Protein AF-A0A7H8RDS6-F1 (afdb_monomer_lite)

Sequence (120 aa):
MVVEIPRGTNEKLEIAKEVRGNPIEQDTIDGKPRRVAAVFHFKGYPCNYGAFPQTWEDPRALDPETNVKGDDDPLDAFLDQGETDWKVMVVDVEDPLATKLNNVSDIEAKMPGFLASLRN

Radius of gyration: 15.54 Å; chains: 1; bounding box: 34×32×40 Å

Foldseek 3Di:
DDFQDAALFFFQWAQDPPDPPRDIDTDDDPNHGGTHDDDPPGRHHRHRWYADPPAFQAQVDQDPPLRFGGPGDGQIAADDDRHDHDHDDDDDCPDPCNVQCPDPVSCCVVPNCPVVVRVD

Structure (mmCIF, N/CA/C/O backbone):
data_AF-A0A7H8RDS6-F1
#
_entry.id   AF-A0A7H8RDS6-F1
#
loop_
_atom_site.group_PDB
_atom_site.id
_atom_site.type_symbol
_atom_site.label_atom_id
_atom_site.label_alt_id
_atom_site.label_comp_id
_atom_site.label_asym_id
_atom_site.label_entity_id
_atom_site.label_seq_id
_atom_site.pdbx_PDB_ins_code
_atom_site.Cartn_x
_atom_site.Cartn_y
_atom_site.Cartn_z
_atom_site.occupancy
_atom_site.B_iso_or_equiv
_atom_site.auth_seq_id
_atom_site.auth_comp_id
_atom_site.auth_asym_id
_atom_site.auth_atom_id
_atom_site.pdbx_PDB_model_num
ATOM 1 N N . MET A 1 1 ? -3.831 -9.063 -4.446 1.00 93.44 1 MET A N 1
ATOM 2 C CA . MET A 1 1 ? -4.035 -7.813 -3.692 1.00 93.44 1 MET A CA 1
ATOM 3 C C . MET A 1 1 ? -5.527 -7.539 -3.643 1.00 93.44 1 MET A C 1
ATOM 5 O O . MET A 1 1 ? -6.178 -7.718 -4.668 1.00 93.44 1 MET A O 1
ATOM 9 N N . VAL A 1 2 ? -6.065 -7.172 -2.481 1.00 95.31 2 VAL A N 1
ATOM 10 C CA . VAL A 1 2 ? -7.414 -6.601 -2.380 1.00 95.31 2 VAL A CA 1
ATOM 11 C C . VAL A 1 2 ? -7.262 -5.102 -2.603 1.00 95.31 2 VAL A C 1
ATOM 13 O O . VAL A 1 2 ? -6.497 -4.465 -1.891 1.00 95.31 2 VAL A O 1
ATOM 16 N N . VAL A 1 3 ? -7.906 -4.557 -3.635 1.00 95.75 3 VAL A N 1
ATOM 17 C CA . VAL A 1 3 ? -7.824 -3.123 -3.945 1.00 95.75 3 VAL A CA 1
ATOM 18 C C . VAL A 1 3 ? -8.894 -2.390 -3.148 1.00 95.75 3 VAL A C 1
ATOM 20 O O . VAL A 1 3 ? -10.079 -2.671 -3.316 1.00 95.75 3 VAL A O 1
ATOM 23 N N . GLU A 1 4 ? -8.469 -1.446 -2.318 1.00 95.56 4 GLU A N 1
ATOM 24 C CA . GLU A 1 4 ? -9.345 -0.601 -1.507 1.00 95.56 4 GLU A CA 1
ATOM 25 C C . GLU A 1 4 ? -9.576 0.745 -2.187 1.00 95.56 4 GLU A C 1
ATOM 27 O O . GLU A 1 4 ? -10.717 1.174 -2.340 1.00 95.56 4 GLU A O 1
ATOM 32 N N . ILE A 1 5 ? -8.503 1.388 -2.662 1.00 95.38 5 ILE A N 1
ATOM 33 C CA . ILE A 1 5 ? -8.562 2.743 -3.215 1.00 95.38 5 ILE A CA 1
ATOM 34 C C . ILE A 1 5 ? -7.967 2.752 -4.627 1.00 95.38 5 ILE A C 1
ATOM 36 O O . ILE A 1 5 ? -6.765 2.532 -4.805 1.00 95.38 5 ILE A O 1
ATOM 40 N N . PRO A 1 6 ? -8.782 3.004 -5.665 1.00 95.44 6 PRO A N 1
ATOM 41 C CA . PRO A 1 6 ? -8.281 3.141 -7.026 1.00 95.44 6 PRO A CA 1
ATOM 42 C C . PRO A 1 6 ? -7.326 4.334 -7.191 1.00 95.44 6 PRO A C 1
ATOM 44 O O . PRO A 1 6 ? -7.510 5.404 -6.611 1.00 95.44 6 PRO A O 1
ATOM 47 N N . ARG A 1 7 ? -6.329 4.199 -8.071 1.00 92.56 7 ARG A N 1
ATOM 48 C CA . ARG A 1 7 ? -5.462 5.323 -8.452 1.00 92.56 7 ARG A CA 1
ATOM 49 C C . ARG A 1 7 ? -6.305 6.496 -8.950 1.00 92.56 7 ARG A C 1
ATOM 51 O O . ARG A 1 7 ? -7.128 6.330 -9.852 1.00 92.56 7 ARG A O 1
ATOM 58 N N . GLY A 1 8 ? -6.023 7.701 -8.465 1.00 91.69 8 GLY A N 1
ATOM 59 C CA . GLY A 1 8 ? -6.722 8.907 -8.906 1.00 91.69 8 GLY A CA 1
ATOM 60 C C . GLY A 1 8 ? -7.883 9.343 -8.012 1.00 91.69 8 GLY A C 1
ATOM 61 O O . GLY A 1 8 ? -8.410 10.435 -8.231 1.00 91.69 8 GLY A O 1
ATOM 62 N N . THR A 1 9 ? -8.300 8.520 -7.042 1.00 93.50 9 THR A N 1
ATOM 63 C CA . THR A 1 9 ? -9.422 8.822 -6.136 1.00 93.50 9 THR A CA 1
ATOM 64 C C . THR A 1 9 ? -8.932 9.340 -4.785 1.00 93.50 9 THR A C 1
ATOM 66 O O . THR A 1 9 ? -7.756 9.209 -4.444 1.00 93.50 9 THR A O 1
ATOM 69 N N . ASN A 1 10 ? -9.820 9.979 -4.020 1.00 93.31 10 ASN A N 1
ATOM 70 C CA . ASN A 1 10 ? -9.468 10.661 -2.767 1.00 93.31 10 ASN A CA 1
ATOM 71 C C . ASN A 1 10 ? -10.142 10.051 -1.539 1.00 93.31 10 ASN A C 1
ATOM 73 O O . ASN A 1 10 ? -9.804 10.408 -0.417 1.00 93.31 10 ASN A O 1
ATOM 77 N N . GLU A 1 11 ? -11.144 9.212 -1.733 1.00 94.62 11 GLU A N 1
ATOM 78 C CA . GLU A 1 11 ? -11.907 8.579 -0.672 1.00 94.62 11 GLU A CA 1
ATOM 79 C C . GLU A 1 11 ? -10.993 7.579 0.045 1.00 94.62 11 GLU A C 1
ATOM 81 O O . GLU A 1 11 ? -10.422 6.703 -0.604 1.00 94.62 11 GLU A O 1
ATOM 86 N N . LYS A 1 12 ? -10.810 7.737 1.364 1.00 94.25 12 LYS A N 1
ATOM 87 C CA . LYS A 1 12 ? -10.047 6.761 2.151 1.00 94.25 12 LYS A CA 1
ATOM 88 C C . LYS A 1 12 ? -10.965 5.585 2.457 1.00 94.25 12 LYS A C 1
ATOM 90 O O . LYS A 1 12 ? -11.796 5.679 3.354 1.00 94.25 12 LYS A O 1
ATOM 95 N N . LEU A 1 13 ? -10.863 4.549 1.637 1.00 95.50 13 LEU A N 1
ATOM 96 C CA . LEU A 1 13 ? -11.564 3.282 1.803 1.00 95.50 13 LEU A CA 1
ATOM 97 C C . LEU A 1 13 ? -10.613 2.283 2.461 1.00 95.50 13 LEU A C 1
ATOM 99 O O . LE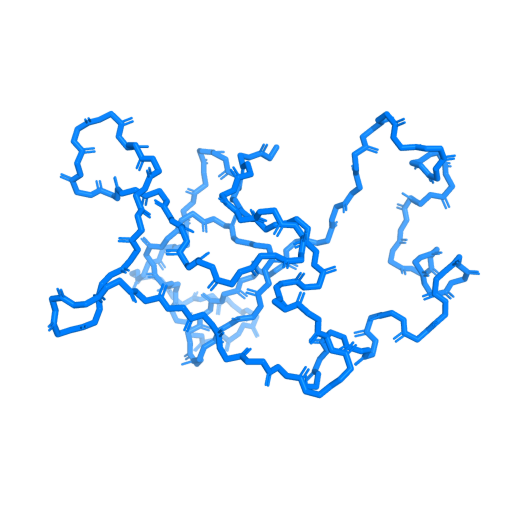U A 1 13 ? -9.435 2.277 2.116 1.00 95.50 13 LEU A O 1
ATOM 103 N N . GLU A 1 14 ? -11.123 1.460 3.367 1.00 94.00 14 GLU A N 1
ATOM 104 C CA . GLU A 1 14 ? -10.341 0.451 4.088 1.00 94.00 14 GLU A CA 1
ATOM 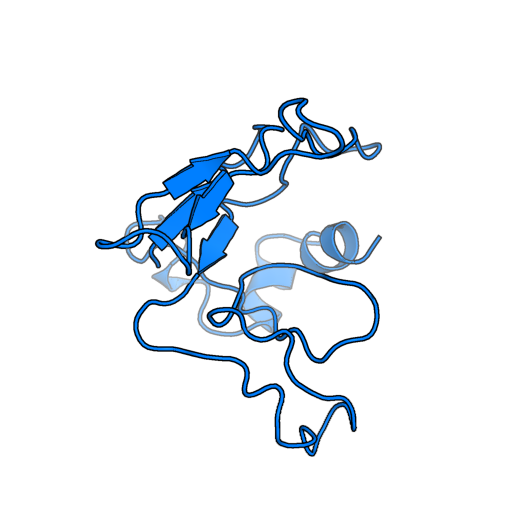105 C C . GLU A 1 14 ? -11.193 -0.777 4.421 1.00 94.00 14 GLU A C 1
ATOM 107 O O . GLU A 1 14 ? -12.424 -0.703 4.512 1.00 94.00 14 GLU A O 1
ATOM 112 N N . ILE A 1 15 ? -10.544 -1.924 4.590 1.00 95.19 15 ILE A N 1
ATOM 113 C CA . ILE A 1 15 ? -11.160 -3.141 5.111 1.00 95.19 15 ILE A CA 1
ATOM 114 C C . ILE A 1 15 ? -11.580 -2.909 6.570 1.00 95.19 15 ILE A C 1
ATOM 116 O O . ILE A 1 15 ? -10.756 -2.713 7.460 1.00 95.19 15 ILE A O 1
ATOM 120 N N . ALA A 1 16 ? -12.879 -3.010 6.850 1.00 95.25 16 ALA A N 1
ATOM 121 C CA . ALA A 1 16 ? -13.408 -2.836 8.196 1.00 95.25 16 ALA A CA 1
ATOM 122 C C . ALA A 1 16 ? -13.064 -4.044 9.092 1.00 95.25 16 ALA A C 1
ATOM 124 O O . ALA A 1 16 ? -13.702 -5.102 9.015 1.00 95.25 16 ALA A O 1
ATOM 125 N N . LYS A 1 17 ? -12.072 -3.893 9.979 1.00 92.38 17 LYS A N 1
ATOM 126 C CA . LYS A 1 17 ? -11.617 -4.946 10.913 1.00 92.38 17 LYS A CA 1
ATOM 127 C C . LYS A 1 17 ? -12.716 -5.435 11.863 1.00 92.38 17 LYS A C 1
ATOM 129 O O . LYS A 1 17 ? -12.871 -6.636 12.076 1.00 92.38 17 LYS A O 1
ATOM 134 N N . GLU A 1 18 ? -13.527 -4.503 12.358 1.00 93.25 18 GLU A N 1
ATOM 135 C CA . GLU A 1 18 ? -14.531 -4.747 13.406 1.00 93.25 18 GLU A CA 1
ATOM 136 C C . GLU A 1 18 ? -15.897 -5.210 12.874 1.00 93.25 18 GLU A C 1
ATOM 138 O O . GLU A 1 18 ? -16.777 -5.620 13.638 1.00 93.25 18 GLU A O 1
ATOM 143 N N . VAL A 1 19 ? -16.108 -5.154 11.556 1.00 95.19 19 VAL A N 1
ATOM 144 C CA . VAL A 1 19 ? -17.380 -5.531 10.933 1.00 95.19 19 VAL A CA 1
ATOM 145 C C . VAL A 1 19 ? -17.282 -6.956 10.407 1.00 95.19 19 VAL A C 1
ATOM 147 O O . VAL A 1 19 ? -16.406 -7.303 9.615 1.00 95.19 19 VAL A O 1
ATOM 150 N N . ARG A 1 20 ? -18.219 -7.817 10.823 1.00 95.62 20 ARG A N 1
ATOM 151 C CA . ARG A 1 20 ? -18.255 -9.216 10.379 1.00 95.62 20 ARG A CA 1
ATOM 152 C C . ARG A 1 20 ? -18.291 -9.298 8.850 1.00 95.62 20 ARG A C 1
ATOM 154 O O . ARG A 1 20 ? -19.222 -8.801 8.223 1.00 95.62 20 ARG A O 1
ATOM 161 N N . GLY A 1 21 ? -17.337 -10.034 8.283 1.00 95.94 21 GLY A N 1
ATOM 162 C CA . GLY A 1 21 ? -17.186 -10.191 6.835 1.00 95.94 21 GLY A CA 1
ATOM 163 C C . GLY A 1 21 ? -16.220 -9.188 6.207 1.00 95.94 21 GLY A C 1
ATOM 164 O O . GLY A 1 21 ? -15.973 -9.299 5.012 1.00 95.94 21 GLY A O 1
ATOM 165 N N . ASN A 1 22 ? -15.675 -8.267 7.007 1.00 97.19 22 ASN A N 1
ATOM 166 C CA . ASN A 1 22 ? -14.626 -7.326 6.637 1.00 97.19 22 ASN A CA 1
ATOM 167 C C . ASN A 1 22 ? -14.917 -6.586 5.315 1.00 97.19 22 ASN A C 1
ATOM 169 O O . ASN A 1 22 ? -14.114 -6.659 4.381 1.00 97.19 22 ASN A O 1
ATOM 173 N N . PRO A 1 23 ? -16.096 -5.934 5.190 1.00 97.75 23 PRO A N 1
ATOM 174 C CA . PRO A 1 23 ? -16.413 -5.136 4.014 1.00 97.75 23 PRO A CA 1
ATOM 175 C C . PRO A 1 23 ? -15.441 -3.961 3.879 1.00 97.75 23 PRO A C 1
ATOM 177 O O . PRO A 1 23 ? -14.880 -3.490 4.865 1.00 97.75 23 PRO A O 1
ATOM 180 N N . ILE A 1 24 ? -15.277 -3.471 2.652 1.00 97.50 24 ILE A N 1
ATOM 181 C CA . ILE A 1 24 ? -14.561 -2.220 2.404 1.00 97.50 24 ILE A CA 1
ATOM 182 C C . ILE A 1 24 ? -15.526 -1.069 2.684 1.00 97.50 24 ILE A C 1
ATOM 184 O O . ILE A 1 24 ? -16.585 -0.977 2.055 1.00 97.50 24 ILE A O 1
ATOM 188 N N . GLU A 1 25 ? -15.157 -0.197 3.614 1.00 96.25 25 GLU A N 1
ATOM 189 C CA . GLU A 1 25 ? -15.948 0.958 4.034 1.00 96.25 25 GLU A CA 1
ATOM 190 C C . GLU A 1 25 ? -15.101 2.233 3.975 1.00 96.25 25 GLU A C 1
ATOM 192 O O . GLU A 1 25 ? -13.874 2.187 3.965 1.00 96.25 25 GLU A O 1
ATOM 197 N N . GLN A 1 26 ? -15.756 3.391 3.875 1.00 96.25 26 GLN A N 1
ATOM 198 C CA . GLN A 1 26 ? -15.043 4.664 3.909 1.00 96.25 26 GLN A CA 1
ATOM 199 C C . GLN A 1 26 ? -14.754 5.060 5.355 1.00 96.25 26 GLN A C 1
ATOM 201 O O . GLN A 1 26 ? -15.688 5.195 6.146 1.00 96.25 26 GLN A O 1
ATOM 206 N N . ASP A 1 27 ? -13.483 5.324 5.656 1.00 92.38 27 ASP A N 1
ATOM 207 C CA . ASP A 1 27 ? -13.039 5.842 6.949 1.00 92.38 27 ASP A CA 1
ATOM 208 C C . ASP A 1 27 ? -13.761 7.168 7.262 1.00 92.38 27 ASP A C 1
ATOM 210 O O . ASP A 1 27 ? -14.092 7.959 6.365 1.00 92.38 27 ASP A O 1
ATOM 214 N N . THR A 1 28 ? -14.010 7.439 8.542 1.00 92.50 28 THR A N 1
ATOM 215 C CA . THR A 1 28 ? -14.665 8.666 8.998 1.00 92.50 28 THR A CA 1
ATOM 216 C C . THR A 1 28 ? -13.865 9.348 10.099 1.00 92.50 28 THR A C 1
ATOM 218 O O . THR A 1 28 ? -13.451 8.726 11.068 1.00 92.50 28 THR A O 1
ATOM 221 N N . ILE A 1 29 ? -13.708 10.668 9.987 1.00 88.69 29 ILE A N 1
ATOM 222 C CA . ILE A 1 29 ? -13.153 11.509 11.055 1.00 88.69 29 ILE A CA 1
ATOM 223 C C . ILE A 1 29 ? -14.268 12.438 11.525 1.00 88.69 29 ILE A C 1
ATOM 225 O O . ILE A 1 29 ? -14.885 13.133 10.713 1.00 88.69 29 ILE A O 1
ATOM 229 N N . ASP A 1 30 ? -14.559 12.422 12.827 1.00 91.56 30 ASP A N 1
ATOM 230 C CA . ASP A 1 30 ? -15.634 13.207 13.452 1.00 91.56 30 ASP A CA 1
ATOM 231 C C . ASP A 1 30 ? -17.002 13.027 12.760 1.00 91.56 30 ASP A C 1
ATOM 233 O O . ASP A 1 30 ? -17.757 13.981 12.544 1.00 91.56 30 ASP A O 1
ATOM 237 N N . GLY A 1 31 ? -17.307 11.787 12.357 1.00 90.12 31 GLY A N 1
ATOM 238 C CA . GLY A 1 31 ? -18.556 11.420 11.682 1.00 90.12 31 GLY A CA 1
ATOM 239 C C . GLY A 1 31 ? -18.674 11.908 10.233 1.00 90.12 31 GLY A C 1
ATOM 240 O O . GLY A 1 31 ? -19.752 11.816 9.646 1.00 90.12 31 GLY A O 1
ATOM 241 N N . LYS A 1 32 ? -17.596 12.436 9.641 1.00 92.75 32 LYS A N 1
ATOM 242 C CA . LYS A 1 32 ? -17.554 12.855 8.234 1.00 92.75 32 LYS A CA 1
ATOM 243 C C . LYS A 1 32 ? -16.691 11.896 7.415 1.00 92.75 32 LYS A C 1
ATOM 245 O O . LYS A 1 32 ? -15.611 11.538 7.883 1.00 92.75 32 LYS A O 1
ATOM 250 N N . PRO A 1 33 ? -17.104 11.540 6.183 1.00 94.50 33 PRO A N 1
ATOM 251 C CA . PRO A 1 33 ? -16.296 10.706 5.302 1.00 94.50 33 PRO A CA 1
ATOM 252 C C . PRO A 1 33 ? -14.912 11.315 5.072 1.00 94.50 33 PRO A C 1
ATOM 254 O O . PRO A 1 33 ? -14.787 12.465 4.631 1.00 94.50 33 PRO A O 1
ATOM 257 N N . ARG A 1 34 ? -13.867 10.549 5.381 1.00 93.75 34 ARG A N 1
ATOM 258 C CA . ARG A 1 34 ? -12.481 10.975 5.243 1.00 93.75 34 ARG A CA 1
ATOM 259 C C . ARG A 1 34 ? -12.072 10.943 3.779 1.00 93.75 34 ARG A C 1
ATOM 261 O O . ARG A 1 34 ? -12.399 10.029 3.017 1.00 93.75 34 ARG A O 1
ATOM 268 N N . ARG A 1 35 ? -11.325 11.971 3.386 1.00 91.94 35 ARG A N 1
ATOM 269 C CA . ARG A 1 35 ? -10.692 12.070 2.073 1.00 91.94 35 ARG A CA 1
ATOM 270 C C . ARG A 1 35 ? -9.237 12.465 2.261 1.00 91.94 35 ARG A C 1
ATOM 272 O O . ARG A 1 35 ? -8.948 13.335 3.083 1.00 91.94 35 ARG A O 1
ATOM 279 N N . VAL A 1 36 ? -8.332 11.847 1.513 1.00 86.12 36 VAL A N 1
ATOM 280 C CA . VAL A 1 36 ? -6.927 12.261 1.490 1.00 86.12 36 VAL A CA 1
ATOM 281 C C . VAL A 1 36 ? -6.780 13.609 0.797 1.00 86.12 36 VAL A C 1
ATOM 283 O O . VAL A 1 36 ? -7.463 13.915 -0.191 1.00 86.12 36 VAL A O 1
ATOM 286 N N . ALA A 1 37 ? -5.874 14.418 1.340 1.00 80.31 37 ALA A N 1
ATOM 287 C CA . ALA A 1 37 ? -5.548 15.725 0.802 1.00 80.31 37 ALA A CA 1
ATOM 288 C C . ALA A 1 37 ? -4.966 15.609 -0.614 1.00 80.31 37 ALA A C 1
ATOM 290 O O . ALA A 1 37 ? -4.319 14.627 -0.973 1.00 80.31 37 ALA A O 1
ATOM 291 N N . ALA A 1 38 ? -5.183 16.643 -1.425 1.00 75.62 38 ALA A N 1
ATOM 292 C CA . ALA A 1 38 ? -4.484 16.764 -2.694 1.00 75.62 38 ALA A CA 1
ATOM 293 C C . ALA A 1 38 ? -3.019 17.132 -2.421 1.00 75.62 38 ALA A C 1
ATOM 295 O O . ALA A 1 38 ? -2.741 18.216 -1.907 1.00 75.62 38 ALA A O 1
ATOM 296 N N . VAL A 1 39 ? -2.095 16.244 -2.780 1.00 76.50 39 VAL A N 1
ATOM 297 C CA . VAL A 1 39 ? -0.656 16.530 -2.776 1.00 76.50 39 VAL A CA 1
ATOM 298 C C . VAL A 1 39 ? -0.274 17.094 -4.142 1.00 76.50 39 VAL A C 1
ATOM 300 O O . VAL A 1 39 ? -0.699 16.581 -5.178 1.00 76.50 39 VAL A O 1
ATOM 303 N N . PHE A 1 40 ? 0.494 18.186 -4.162 1.00 68.62 40 PHE A N 1
ATOM 304 C CA . PHE A 1 40 ? 0.948 18.811 -5.405 1.00 68.62 40 PHE A CA 1
ATOM 305 C C . PHE A 1 40 ? 1.671 17.771 -6.284 1.00 68.62 40 PHE A C 1
ATOM 307 O O . PHE A 1 40 ? 2.516 17.036 -5.792 1.00 68.62 40 PHE A O 1
ATOM 314 N N . HIS A 1 41 ? 1.305 17.721 -7.572 1.00 76.75 41 HIS A N 1
ATOM 315 C CA . HIS A 1 41 ? 1.660 16.716 -8.599 1.00 76.75 41 HIS A CA 1
ATOM 316 C C . HIS A 1 41 ? 0.816 15.429 -8.639 1.00 76.75 41 HIS A C 1
ATOM 318 O O . HIS A 1 41 ? 0.837 14.752 -9.669 1.00 76.75 41 HIS A O 1
ATOM 324 N N . PHE A 1 42 ? -0.004 15.134 -7.626 1.00 82.12 42 PHE A N 1
ATOM 325 C CA . PHE A 1 42 ? -0.900 13.975 -7.633 1.00 82.12 42 PHE A CA 1
ATOM 326 C C . PHE A 1 42 ? -2.380 14.365 -7.630 1.00 82.12 42 PHE A C 1
ATOM 328 O O . PHE A 1 42 ? -2.805 15.371 -7.064 1.00 82.12 42 PHE A O 1
ATOM 335 N N . LYS A 1 43 ? -3.194 13.533 -8.282 1.00 85.81 43 LYS A N 1
ATOM 336 C CA . LYS A 1 43 ? -4.651 13.546 -8.129 1.00 85.81 43 LYS A CA 1
ATOM 337 C C . LYS A 1 43 ? -5.005 12.358 -7.243 1.00 85.81 43 LYS A C 1
ATOM 339 O O . LYS A 1 43 ? -4.947 11.238 -7.728 1.00 85.81 43 LYS A O 1
ATOM 344 N N . GLY A 1 44 ? -5.317 12.596 -5.971 1.00 88.56 44 GLY A N 1
ATOM 345 C CA . GLY A 1 44 ? -5.629 11.513 -5.034 1.00 88.56 44 GLY A CA 1
ATOM 346 C C . GLY A 1 44 ? -4.467 10.533 -4.847 1.00 88.56 44 GLY A C 1
ATOM 347 O O . GLY A 1 44 ? -3.307 10.945 -4.890 1.00 88.56 44 GLY A O 1
ATOM 348 N N . TYR A 1 45 ? -4.778 9.250 -4.658 1.00 88.75 45 TYR A N 1
ATOM 349 C CA . TYR A 1 45 ? -3.761 8.206 -4.516 1.00 88.75 45 TYR A CA 1
ATOM 350 C C . TYR A 1 45 ? -2.961 8.010 -5.822 1.00 88.75 45 TYR A C 1
ATOM 352 O O . TYR A 1 45 ? -3.560 7.863 -6.896 1.00 88.75 45 TYR A O 1
ATOM 360 N N . PRO A 1 46 ? -1.613 7.973 -5.762 1.00 89.56 46 PRO A N 1
ATOM 361 C CA . PRO A 1 46 ? -0.751 7.847 -6.943 1.00 89.56 46 PRO A CA 1
ATOM 362 C C . PRO A 1 46 ? -0.748 6.435 -7.553 1.00 89.56 46 PRO A C 1
ATOM 364 O O . PRO A 1 46 ? -0.411 6.266 -8.728 1.00 89.56 46 PRO A O 1
ATOM 367 N N . CYS A 1 47 ? -1.175 5.436 -6.780 1.00 90.75 47 CYS A N 1
ATOM 368 C CA . CYS A 1 47 ? -1.231 4.019 -7.133 1.00 90.75 47 CYS A CA 1
ATOM 369 C C . 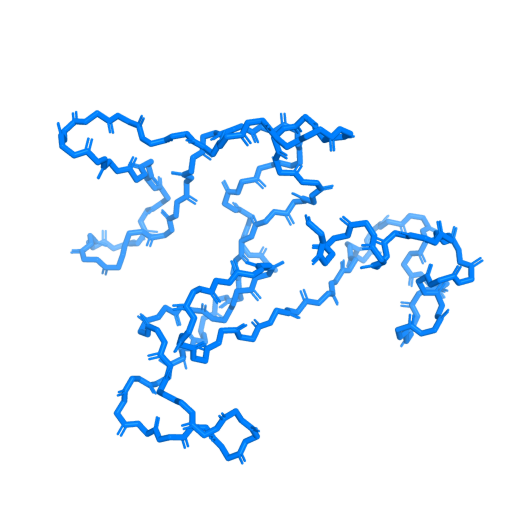CYS A 1 47 ? -2.615 3.448 -6.806 1.00 90.75 47 CYS A C 1
ATOM 371 O O . CYS A 1 47 ? -3.367 4.052 -6.044 1.00 90.75 47 CYS A O 1
ATOM 373 N N . ASN A 1 48 ? -2.934 2.271 -7.352 1.00 93.50 48 ASN A N 1
ATOM 374 C CA . ASN A 1 48 ? -3.984 1.451 -6.749 1.00 93.50 48 ASN A CA 1
ATOM 375 C C . ASN A 1 48 ? -3.469 1.003 -5.379 1.00 93.50 48 ASN A C 1
ATOM 377 O O . ASN A 1 48 ? -2.358 0.480 -5.297 1.00 93.50 48 ASN A O 1
ATOM 381 N N . TYR A 1 49 ? -4.255 1.245 -4.339 1.00 92.62 49 TYR A N 1
ATOM 382 C CA . TYR A 1 49 ? -3.893 1.007 -2.948 1.00 92.62 49 TYR A CA 1
ATOM 383 C C . TYR A 1 49 ? -4.788 -0.065 -2.336 1.00 92.62 49 TYR A C 1
ATOM 385 O O . TYR A 1 49 ? -5.949 -0.213 -2.726 1.00 92.62 49 TYR A O 1
ATOM 393 N N . GLY A 1 50 ? -4.237 -0.810 -1.389 1.00 93.88 50 GLY A N 1
ATOM 394 C CA . GLY A 1 50 ? -4.949 -1.803 -0.607 1.00 93.88 50 GLY A CA 1
ATOM 395 C C . GLY A 1 50 ? -3.985 -2.761 0.077 1.00 93.88 50 GLY A C 1
ATOM 396 O O . GLY A 1 50 ? -2.790 -2.480 0.159 1.00 93.88 50 GLY A O 1
ATOM 397 N N . ALA A 1 51 ? -4.497 -3.925 0.463 1.00 93.56 51 ALA A N 1
ATOM 398 C CA . ALA A 1 51 ? -3.786 -4.859 1.323 1.00 93.56 51 ALA A CA 1
ATOM 399 C C . ALA A 1 51 ? -3.627 -6.267 0.729 1.00 93.56 51 ALA A C 1
ATOM 401 O O . ALA A 1 51 ? -4.346 -6.704 -0.191 1.00 93.56 51 ALA A O 1
ATOM 402 N N . PHE A 1 52 ? -2.692 -7.032 1.298 1.00 93.06 52 PHE A N 1
ATOM 403 C CA . PHE A 1 52 ? -2.632 -8.479 1.103 1.00 93.06 52 PHE A CA 1
ATOM 404 C C . PHE A 1 52 ? -3.516 -9.208 2.124 1.00 93.06 52 PHE A C 1
ATOM 406 O O . PHE A 1 52 ? -3.296 -9.087 3.327 1.00 93.06 52 PHE A O 1
ATOM 413 N N . PRO A 1 53 ? -4.501 -10.015 1.685 1.00 94.06 53 PRO A N 1
ATOM 414 C CA . PRO A 1 53 ? -5.328 -10.769 2.620 1.00 94.06 53 PRO A CA 1
ATOM 415 C C . PRO A 1 53 ? -4.484 -11.812 3.366 1.00 94.06 53 PRO A C 1
ATOM 417 O O . PRO A 1 53 ? -3.476 -12.283 2.843 1.00 94.06 53 PRO A O 1
ATOM 420 N N . GLN A 1 54 ? -4.944 -12.226 4.553 1.00 95.06 54 GLN A N 1
ATOM 421 C CA . GLN A 1 54 ? -4.250 -13.197 5.421 1.00 95.06 54 GLN A CA 1
ATOM 422 C C . GLN A 1 54 ? -2.866 -12.726 5.906 1.00 95.06 54 GLN A C 1
ATOM 424 O O . GLN A 1 54 ? -1.989 -13.545 6.179 1.00 95.06 54 GLN A O 1
ATOM 429 N N . THR A 1 55 ? -2.684 -11.414 6.033 1.00 93.62 55 THR A N 1
ATOM 430 C CA . THR A 1 55 ? -1.512 -10.784 6.649 1.00 93.62 55 THR A CA 1
ATOM 431 C C . THR A 1 55 ? -1.963 -9.915 7.822 1.00 93.62 55 THR A C 1
ATOM 433 O O . THR A 1 55 ? -3.148 -9.588 7.915 1.00 93.62 55 THR A O 1
ATOM 436 N N . TRP A 1 56 ? -1.044 -9.613 8.738 1.00 93.38 56 TRP A N 1
ATOM 437 C CA . TRP A 1 56 ? -1.302 -8.784 9.913 1.00 93.38 56 TRP A CA 1
ATOM 438 C C . TRP A 1 56 ? 0.021 -8.257 10.484 1.00 93.38 56 TRP A C 1
ATOM 440 O O . TRP A 1 56 ? 0.920 -9.053 10.776 1.00 93.38 56 TRP A O 1
ATOM 450 N N . GLU A 1 57 ? 0.134 -6.941 10.619 1.00 87.88 57 GLU A N 1
ATOM 451 C CA . GLU A 1 57 ? 1.227 -6.217 11.273 1.00 87.88 57 GLU A CA 1
ATOM 452 C C . GLU A 1 57 ? 1.036 -6.302 12.800 1.00 87.88 57 GLU A C 1
ATOM 454 O O . GLU A 1 57 ? 0.247 -5.569 13.391 1.00 87.88 57 GLU A O 1
ATOM 459 N N . ASP A 1 58 ? 1.718 -7.248 13.464 1.00 90.88 58 ASP A N 1
ATOM 460 C CA . ASP A 1 58 ? 1.475 -7.561 14.884 1.00 90.88 58 ASP A CA 1
ATOM 461 C C . ASP A 1 58 ? 1.830 -6.372 15.816 1.00 90.88 58 ASP A C 1
ATOM 463 O O . ASP A 1 58 ? 3.016 -6.080 16.021 1.00 90.88 58 ASP A O 1
ATOM 467 N N . PRO A 1 59 ? 0.850 -5.742 16.497 1.00 91.25 59 PRO A N 1
ATOM 468 C CA . PRO A 1 59 ? 1.092 -4.583 17.363 1.00 91.25 59 PRO A CA 1
ATOM 469 C C . PRO A 1 59 ? 1.725 -4.963 18.715 1.00 91.25 59 PRO A C 1
ATOM 471 O O . PRO A 1 59 ? 2.001 -4.118 19.578 1.00 91.25 59 PRO A O 1
ATOM 474 N N . ARG A 1 60 ? 1.926 -6.259 18.976 1.00 92.81 60 ARG A N 1
ATOM 475 C CA . ARG A 1 60 ? 2.428 -6.774 20.260 1.00 92.81 60 ARG A CA 1
ATOM 476 C C . ARG A 1 60 ? 3.935 -6.998 20.240 1.00 92.81 60 ARG A C 1
ATOM 478 O O . ARG A 1 60 ? 4.537 -7.054 21.315 1.00 92.81 60 ARG A O 1
ATOM 485 N N . ALA A 1 61 ? 4.537 -7.110 19.060 1.00 89.00 61 ALA A N 1
ATOM 486 C CA . ALA A 1 61 ? 5.965 -7.331 18.873 1.00 89.00 61 ALA A CA 1
ATOM 487 C C . ALA A 1 61 ? 6.636 -6.087 18.278 1.00 89.00 61 ALA A C 1
ATOM 489 O O . ALA A 1 61 ? 6.013 -5.331 17.543 1.00 89.00 61 ALA A O 1
ATOM 490 N N . LEU A 1 62 ? 7.909 -5.868 18.619 1.00 85.50 62 LEU A N 1
ATOM 491 C CA . LEU A 1 62 ? 8.737 -4.908 17.891 1.00 85.50 62 LEU A CA 1
ATOM 492 C C . LEU A 1 62 ? 9.242 -5.578 16.619 1.00 85.50 62 LEU A C 1
ATOM 494 O O . LEU A 1 62 ? 9.780 -6.688 16.682 1.00 85.50 62 LEU A O 1
ATOM 498 N N . ASP A 1 63 ? 9.097 -4.888 15.497 1.00 87.62 63 ASP A N 1
ATOM 499 C CA . ASP A 1 63 ? 9.750 -5.277 14.258 1.00 87.62 63 ASP A CA 1
ATOM 500 C C . ASP A 1 63 ? 11.274 -5.068 14.398 1.00 87.62 63 ASP A C 1
ATOM 502 O O . ASP A 1 63 ? 11.716 -4.045 14.933 1.00 87.62 63 ASP A O 1
ATOM 506 N N . PRO A 1 64 ? 12.103 -6.044 13.990 1.00 89.25 64 PRO A N 1
ATOM 507 C CA . PRO A 1 64 ? 13.549 -5.983 14.188 1.00 89.25 64 PRO A CA 1
ATOM 508 C C . PRO A 1 64 ? 14.264 -4.951 13.303 1.00 89.25 64 PRO A C 1
ATOM 510 O O . PRO A 1 64 ? 15.380 -4.560 13.644 1.00 89.25 64 PRO A O 1
ATOM 513 N N . GLU A 1 65 ? 13.666 -4.525 12.188 1.00 89.19 65 GLU A N 1
ATOM 514 C CA . GLU A 1 65 ? 14.265 -3.576 11.241 1.00 89.19 65 GLU A CA 1
ATOM 515 C C . GLU A 1 65 ? 13.898 -2.131 11.588 1.00 89.19 65 GLU A C 1
ATOM 517 O O . GLU A 1 65 ? 14.742 -1.234 11.529 1.00 89.19 65 GLU A O 1
ATOM 522 N N . THR A 1 66 ? 12.646 -1.888 11.978 1.00 85.38 66 THR A N 1
ATOM 523 C CA . THR A 1 66 ? 12.155 -0.539 12.303 1.00 85.38 66 THR A CA 1
ATOM 524 C C . THR A 1 66 ? 12.269 -0.215 13.794 1.00 85.38 66 THR A C 1
ATOM 526 O O . THR A 1 66 ? 12.324 0.958 14.170 1.00 85.38 66 THR A O 1
ATOM 529 N N . ASN A 1 67 ? 12.319 -1.239 14.655 1.00 85.94 67 ASN A N 1
ATOM 530 C CA . ASN A 1 67 ? 12.252 -1.123 16.111 1.00 85.94 67 ASN A CA 1
ATOM 531 C C . ASN A 1 67 ? 10.988 -0.382 16.609 1.00 85.94 67 ASN A C 1
ATOM 533 O O . ASN A 1 67 ? 10.999 0.246 17.673 1.00 85.94 67 ASN A O 1
ATOM 537 N N . VAL A 1 68 ? 9.894 -0.477 15.850 1.00 86.50 68 VAL A N 1
ATOM 538 C CA . VAL A 1 68 ? 8.541 -0.032 16.221 1.00 86.50 68 VAL A CA 1
ATOM 539 C C . VAL A 1 68 ? 7.549 -1.197 16.124 1.00 86.50 68 VAL A C 1
ATOM 541 O O . VAL A 1 68 ? 7.870 -2.272 15.616 1.00 86.50 68 VAL A O 1
ATOM 544 N N . LYS A 1 69 ? 6.370 -1.039 16.730 1.00 86.69 69 LYS A N 1
ATOM 545 C CA . LYS A 1 69 ? 5.290 -2.040 16.693 1.00 86.69 69 LYS A CA 1
ATOM 546 C C . LYS A 1 69 ? 4.497 -1.908 15.396 1.00 86.69 69 LYS A C 1
ATOM 548 O O . LYS A 1 69 ? 4.449 -0.802 14.865 1.00 86.69 69 LYS A O 1
ATOM 553 N N . GLY A 1 70 ? 3.887 -3.001 14.937 1.00 85.56 70 GLY A N 1
ATOM 554 C CA . GLY A 1 70 ? 2.913 -2.959 13.843 1.00 85.56 70 GLY A CA 1
ATOM 555 C C . GLY A 1 70 ? 1.681 -2.122 14.197 1.00 85.56 70 GLY A C 1
ATOM 556 O O . GLY A 1 70 ? 1.403 -1.897 15.379 1.00 85.56 70 GLY A O 1
ATOM 557 N N . ASP A 1 71 ? 0.963 -1.685 13.173 1.00 85.94 71 ASP A N 1
ATOM 558 C CA . ASP A 1 71 ? -0.212 -0.805 13.243 1.00 85.94 71 ASP A CA 1
ATOM 559 C C . ASP A 1 71 ? -1.549 -1.547 13.468 1.00 85.94 71 ASP A C 1
ATOM 561 O O . ASP A 1 71 ? -2.613 -0.932 13.523 1.00 85.94 71 ASP A O 1
ATOM 565 N N . ASP A 1 72 ? -1.511 -2.871 13.672 1.00 89.50 72 ASP A N 1
ATOM 566 C CA . ASP A 1 72 ? -2.693 -3.732 13.833 1.00 89.50 72 ASP A CA 1
ATOM 567 C C . ASP A 1 72 ? -3.560 -3.852 12.566 1.00 89.50 72 ASP A C 1
ATOM 569 O O . ASP A 1 72 ? -4.733 -4.237 12.651 1.00 89.50 72 ASP A O 1
ATOM 573 N N . ASP A 1 73 ? -3.009 -3.546 11.390 1.00 85.19 73 ASP A N 1
ATOM 574 C CA . ASP A 1 73 ? -3.666 -3.694 10.093 1.00 85.19 73 ASP A CA 1
ATOM 575 C C . ASP A 1 73 ? -3.044 -4.813 9.235 1.00 85.19 73 ASP A C 1
ATOM 577 O O . ASP A 1 73 ? -2.002 -5.395 9.564 1.00 85.19 73 ASP A O 1
ATOM 581 N N . PRO A 1 74 ? -3.730 -5.261 8.168 1.00 86.06 74 PRO A N 1
ATOM 582 C CA . PRO A 1 74 ? -3.102 -6.075 7.138 1.00 86.06 74 PRO A CA 1
ATOM 583 C C . PRO A 1 74 ? -1.904 -5.358 6.504 1.00 86.06 74 PRO A C 1
ATOM 585 O O . PRO A 1 74 ? -1.858 -4.140 6.436 1.00 86.06 74 PRO A O 1
ATOM 588 N N . LEU A 1 75 ? -0.963 -6.127 5.957 1.00 81.38 75 LEU A N 1
ATOM 589 C CA . LEU A 1 75 ? 0.204 -5.580 5.274 1.00 81.38 75 LEU A CA 1
ATOM 590 C C . LEU A 1 75 ? -0.216 -4.720 4.075 1.00 81.38 75 LEU A C 1
ATOM 592 O O . LEU A 1 75 ? -0.833 -5.216 3.116 1.00 81.38 75 LEU A O 1
ATOM 596 N N . ASP A 1 76 ? 0.200 -3.462 4.130 1.00 75.44 76 ASP A N 1
ATOM 597 C CA . ASP A 1 76 ? -0.292 -2.389 3.286 1.00 75.44 76 ASP A CA 1
ATOM 598 C C . ASP A 1 76 ? 0.625 -2.040 2.106 1.00 75.44 76 ASP A C 1
ATOM 600 O O . ASP A 1 76 ? 1.756 -2.511 1.939 1.00 75.44 76 ASP A O 1
ATOM 604 N N . ALA A 1 77 ? 0.106 -1.179 1.228 1.00 58.12 77 ALA A N 1
ATOM 605 C CA . ALA A 1 77 ? 0.762 -0.809 -0.017 1.00 58.12 77 ALA A CA 1
ATOM 606 C C . ALA A 1 77 ? 1.133 0.680 -0.176 1.00 58.12 77 ALA A C 1
ATOM 608 O O . ALA A 1 77 ? 1.410 1.042 -1.305 1.00 58.12 77 ALA A O 1
ATOM 609 N N . PHE A 1 78 ? 1.170 1.557 0.845 1.00 50.03 78 PHE A N 1
ATOM 610 C CA . PHE A 1 78 ? 1.931 2.847 0.876 1.00 50.03 78 PHE A CA 1
ATOM 611 C C . PHE A 1 78 ? 1.791 3.703 2.187 1.00 50.03 78 PHE A C 1
ATOM 613 O O . PHE A 1 78 ? 0.752 3.623 2.813 1.00 50.03 78 PHE A O 1
ATOM 620 N N . LEU A 1 79 ? 2.819 4.503 2.576 1.00 45.84 79 LEU A N 1
ATOM 621 C CA . LEU A 1 79 ? 3.221 5.152 3.889 1.00 45.84 79 LEU A CA 1
ATOM 622 C C . LEU A 1 79 ? 2.230 5.442 5.071 1.00 45.84 79 LEU A C 1
ATOM 624 O O . LEU A 1 79 ? 1.185 6.034 4.815 1.00 45.84 79 LEU A O 1
ATOM 628 N N . ASP A 1 80 ? 2.686 5.289 6.346 1.00 50.81 80 ASP A N 1
ATOM 629 C CA . ASP A 1 80 ? 2.143 5.990 7.553 1.00 50.81 80 ASP A CA 1
ATOM 630 C C . ASP A 1 80 ? 3.107 6.259 8.776 1.00 50.81 80 ASP A C 1
ATOM 632 O O . ASP A 1 80 ? 4.304 5.961 8.776 1.00 50.81 80 ASP A O 1
ATOM 636 N N . GLN A 1 81 ? 2.552 6.962 9.782 1.00 54.66 81 GLN A N 1
ATOM 637 C CA . GLN A 1 81 ? 3.050 7.889 10.815 1.00 54.66 81 GLN A CA 1
ATOM 638 C C . GLN A 1 81 ? 3.666 7.278 12.096 1.00 54.66 81 GLN A C 1
ATOM 640 O O . GLN A 1 81 ? 3.196 7.516 13.210 1.00 54.66 81 GLN A O 1
ATOM 645 N N . GLY A 1 82 ? 4.822 6.623 11.983 1.00 57.97 82 GLY A N 1
ATOM 646 C CA . GLY A 1 82 ? 5.659 6.313 13.159 1.00 57.97 82 GLY A CA 1
ATOM 647 C C . GLY A 1 82 ? 5.334 4.996 13.870 1.00 57.97 82 GLY A C 1
ATOM 648 O O . GLY A 1 82 ? 5.876 4.737 14.946 1.00 57.97 82 GLY A O 1
ATOM 649 N N . GLU A 1 83 ? 4.512 4.166 13.241 1.00 69.25 83 GLU A N 1
ATOM 650 C CA . GLU A 1 83 ? 4.384 2.732 13.500 1.00 69.25 83 GLU A CA 1
ATOM 651 C C . GLU A 1 83 ? 5.147 1.956 12.412 1.00 69.25 83 GLU A C 1
ATOM 653 O O . GLU A 1 83 ? 5.586 2.538 11.412 1.00 69.25 83 GLU A O 1
ATOM 658 N N . THR A 1 84 ? 5.393 0.663 12.633 1.00 69.38 84 THR A N 1
ATOM 659 C CA . THR A 1 84 ? 5.881 -0.201 11.553 1.00 69.38 84 THR A CA 1
ATOM 660 C C . THR A 1 84 ? 4.756 -0.375 10.567 1.00 69.38 84 THR A C 1
ATOM 662 O O . THR A 1 84 ? 3.679 -0.826 10.938 1.00 69.38 84 THR A O 1
ATOM 665 N N . ASP A 1 85 ? 5.043 0.001 9.332 1.00 74.94 85 ASP A N 1
ATOM 666 C CA . ASP A 1 85 ? 4.037 0.037 8.297 1.00 74.94 85 ASP A CA 1
ATOM 667 C C . ASP A 1 85 ? 4.697 -0.246 6.941 1.00 74.94 85 ASP A C 1
ATOM 669 O O . ASP A 1 85 ? 5.151 0.644 6.202 1.00 74.94 85 ASP A O 1
ATOM 673 N N . TRP A 1 86 ? 4.891 -1.537 6.674 1.00 78.94 86 TRP A N 1
ATOM 674 C CA . TRP A 1 86 ? 5.651 -2.018 5.529 1.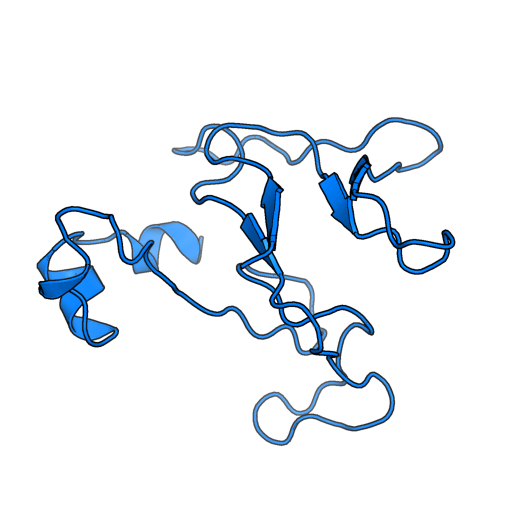00 78.94 86 TRP A CA 1
ATOM 675 C C . TRP A 1 86 ? 4.868 -1.850 4.237 1.00 78.94 86 TRP A C 1
ATOM 677 O O . TRP A 1 86 ? 3.757 -2.344 4.088 1.00 78.94 86 TRP A O 1
ATOM 687 N N . LYS A 1 87 ? 5.488 -1.209 3.240 1.00 83.25 87 LYS A N 1
ATOM 688 C CA . LYS A 1 87 ? 4.825 -0.893 1.969 1.00 83.25 87 LYS A CA 1
ATOM 689 C C . LYS A 1 87 ? 5.350 -1.741 0.827 1.00 83.25 87 LYS A C 1
ATOM 691 O O . LYS A 1 87 ? 6.486 -1.569 0.376 1.00 83.25 87 LYS A O 1
ATOM 696 N N . VAL A 1 88 ? 4.509 -2.645 0.331 1.00 87.19 88 VAL A N 1
ATOM 697 C CA . VAL A 1 88 ? 4.890 -3.573 -0.741 1.00 87.19 88 VAL A CA 1
ATOM 698 C C . VAL A 1 88 ? 4.574 -2.984 -2.116 1.00 87.19 88 VAL A C 1
ATOM 700 O O . VAL A 1 88 ? 3.424 -2.722 -2.458 1.00 87.19 88 VAL A O 1
ATOM 703 N N . MET A 1 89 ? 5.603 -2.837 -2.952 1.00 89.38 89 MET A N 1
ATOM 704 C CA . MET A 1 89 ? 5.444 -2.429 -4.350 1.00 89.38 89 MET A CA 1
ATOM 705 C C . MET A 1 89 ? 5.125 -3.643 -5.224 1.00 89.38 89 MET A C 1
ATOM 707 O O . MET A 1 89 ? 5.926 -4.575 -5.301 1.00 89.38 89 MET A O 1
ATOM 711 N N . VAL A 1 90 ? 3.992 -3.610 -5.926 1.00 92.31 90 VAL A N 1
ATOM 712 C CA . VAL A 1 90 ? 3.569 -4.678 -6.844 1.00 92.31 90 VAL A CA 1
ATOM 713 C C . VAL A 1 90 ? 3.084 -4.143 -8.184 1.00 92.31 90 VAL A C 1
ATOM 715 O O . VAL A 1 90 ? 2.763 -2.965 -8.334 1.00 92.31 90 VAL A O 1
ATOM 718 N N . VAL A 1 91 ? 3.026 -5.039 -9.165 1.00 94.81 91 VAL A N 1
ATOM 719 C CA . VAL A 1 91 ? 2.438 -4.811 -10.484 1.00 94.81 91 VAL A CA 1
ATOM 720 C C . VAL A 1 91 ? 1.394 -5.893 -10.743 1.00 94.81 91 VAL A C 1
ATOM 722 O O . VAL A 1 91 ? 1.557 -7.032 -10.301 1.00 94.81 91 VAL A O 1
ATOM 725 N N . ASP A 1 92 ? 0.314 -5.534 -11.433 1.00 96.12 92 ASP A N 1
ATOM 726 C CA . ASP A 1 92 ? -0.646 -6.517 -11.930 1.00 96.12 92 ASP A CA 1
ATOM 727 C C . ASP A 1 92 ? 0.070 -7.480 -12.888 1.00 96.12 92 ASP A C 1
ATOM 729 O O . ASP A 1 92 ? 0.826 -7.048 -13.757 1.00 96.12 92 ASP A O 1
ATOM 733 N N . VAL A 1 93 ? -0.151 -8.785 -12.737 1.00 96.38 93 VAL A N 1
ATOM 734 C CA . VAL A 1 93 ? 0.465 -9.802 -13.602 1.00 96.38 93 VAL A CA 1
ATOM 735 C C . VAL A 1 93 ? -0.015 -9.706 -15.051 1.00 96.38 93 VAL A C 1
ATOM 737 O O . VAL A 1 93 ? 0.666 -10.196 -15.952 1.00 96.38 93 VAL A O 1
ATOM 740 N N . GLU A 1 94 ? -1.159 -9.060 -15.279 1.00 97.12 94 GLU A N 1
ATOM 741 C CA . GLU A 1 94 ? -1.706 -8.786 -16.607 1.00 97.12 94 GLU A CA 1
ATOM 742 C C . GLU A 1 94 ? -1.191 -7.462 -17.207 1.00 97.12 94 GLU A C 1
ATOM 744 O O . GLU A 1 94 ? -1.445 -7.176 -18.380 1.00 97.12 94 GLU A O 1
ATOM 749 N N . ASP A 1 95 ? -0.433 -6.656 -16.449 1.00 96.75 95 ASP A N 1
ATOM 750 C CA . ASP A 1 95 ? 0.130 -5.403 -16.956 1.00 96.75 95 ASP A CA 1
ATOM 751 C C . ASP A 1 95 ? 1.170 -5.672 -18.069 1.00 96.75 95 ASP A C 1
ATOM 753 O O . ASP A 1 95 ? 2.037 -6.544 -17.926 1.00 96.75 95 ASP A O 1
ATOM 757 N N . PRO A 1 96 ? 1.177 -4.901 -19.175 1.00 97.25 96 PRO A N 1
ATOM 758 C CA . PRO A 1 96 ? 2.167 -5.046 -20.247 1.00 97.25 96 PRO A CA 1
ATOM 759 C C . PRO A 1 96 ? 3.639 -4.934 -19.807 1.00 97.25 96 PRO A C 1
ATOM 761 O O . PRO A 1 96 ? 4.545 -5.358 -20.539 1.00 97.25 96 PRO A O 1
ATOM 764 N N . LEU A 1 97 ? 3.907 -4.323 -18.652 1.00 95.00 97 LEU A N 1
ATOM 765 C CA . LEU A 1 97 ? 5.232 -4.203 -18.053 1.00 95.00 97 LEU A CA 1
ATOM 766 C C . LEU A 1 97 ? 5.550 -5.304 -17.035 1.00 95.00 97 LEU A C 1
ATOM 768 O O . LEU A 1 97 ? 6.714 -5.397 -16.655 1.00 95.00 97 LEU A O 1
ATOM 772 N N . ALA A 1 98 ? 4.602 -6.165 -16.646 1.00 96.44 98 ALA A N 1
ATOM 773 C CA . ALA A 1 98 ? 4.788 -7.170 -15.592 1.00 96.44 98 ALA A CA 1
ATOM 774 C C . ALA A 1 98 ? 6.027 -8.051 -15.820 1.00 9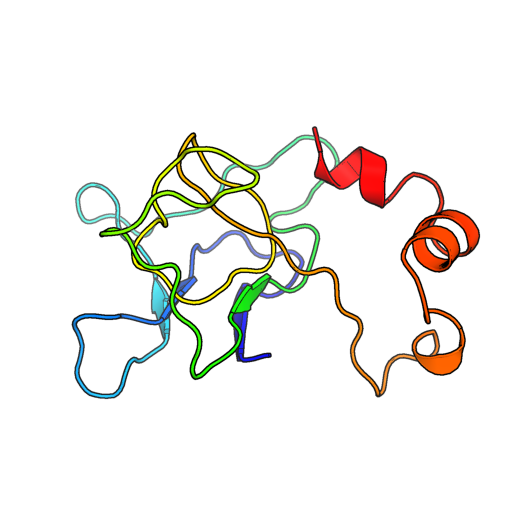6.44 98 ALA A C 1
ATOM 776 O O . ALA A 1 98 ? 6.884 -8.189 -14.954 1.00 96.44 98 ALA A O 1
ATOM 777 N N . THR A 1 99 ? 6.203 -8.556 -17.044 1.00 96.75 99 THR A N 1
ATOM 778 C CA . THR A 1 99 ? 7.363 -9.392 -17.418 1.00 96.75 99 THR A CA 1
ATOM 779 C C . THR A 1 99 ? 8.704 -8.646 -17.421 1.00 96.75 99 THR A C 1
ATOM 781 O O . THR A 1 99 ? 9.767 -9.266 -17.476 1.00 96.75 99 THR A O 1
ATOM 784 N N . LYS A 1 100 ? 8.673 -7.311 -17.377 1.00 96.44 100 LYS A N 1
ATOM 785 C CA . LYS A 1 100 ? 9.844 -6.423 -17.411 1.00 96.44 100 LYS A CA 1
ATOM 786 C C . LYS A 1 100 ? 10.169 -5.819 -16.043 1.00 96.44 100 LYS A C 1
ATOM 788 O O . LYS A 1 100 ? 11.143 -5.074 -15.966 1.00 96.44 100 LYS A O 1
ATOM 793 N N . LEU A 1 101 ? 9.364 -6.097 -15.018 1.00 95.81 101 LEU A N 1
ATOM 794 C CA . LEU A 1 101 ? 9.483 -5.562 -13.664 1.00 95.81 101 LEU A CA 1
ATOM 795 C C . LEU A 1 101 ? 9.655 -6.729 -12.684 1.00 95.81 101 LEU A C 1
ATOM 797 O O . LEU A 1 101 ? 8.688 -7.211 -12.105 1.00 95.81 101 LEU A O 1
ATOM 801 N N . ASN A 1 102 ? 10.890 -7.207 -12.525 1.00 94.94 102 ASN A N 1
ATOM 802 C CA . ASN A 1 102 ? 11.211 -8.374 -11.695 1.00 94.94 102 ASN A CA 1
ATOM 803 C C . ASN A 1 102 ? 11.951 -8.000 -10.401 1.00 94.94 102 ASN A C 1
ATOM 805 O O . ASN A 1 102 ? 12.100 -8.832 -9.510 1.00 94.94 102 ASN A O 1
ATOM 809 N N . ASN A 1 103 ? 12.448 -6.768 -10.290 1.00 94.75 103 ASN A N 1
ATOM 810 C CA . ASN A 1 103 ? 13.071 -6.240 -9.081 1.00 94.75 103 ASN A CA 1
ATOM 811 C C . ASN A 1 103 ? 12.886 -4.712 -8.983 1.00 94.75 103 ASN A C 1
ATOM 813 O O . ASN A 1 103 ? 12.488 -4.051 -9.941 1.00 94.75 103 ASN A O 1
ATOM 817 N N . VAL A 1 104 ? 13.219 -4.136 -7.823 1.00 91.50 104 VAL A N 1
ATOM 818 C CA . VAL A 1 104 ? 13.041 -2.696 -7.547 1.00 91.50 104 VAL A CA 1
ATOM 819 C C . VAL A 1 104 ? 13.819 -1.807 -8.526 1.00 91.50 104 VAL A C 1
ATOM 821 O O . VAL A 1 104 ? 13.345 -0.731 -8.878 1.00 91.50 104 VAL A O 1
ATOM 824 N N . SER A 1 105 ? 14.987 -2.240 -9.008 1.00 94.88 105 SER A N 1
ATOM 825 C CA . SER A 1 105 ? 15.782 -1.439 -9.951 1.00 94.88 105 SER A CA 1
ATOM 826 C C . SER A 1 105 ? 15.129 -1.325 -11.335 1.00 94.88 105 SER A C 1
ATOM 828 O O . SER A 1 105 ? 15.286 -0.301 -12.004 1.00 94.88 105 SER A O 1
ATOM 830 N N . ASP A 1 106 ? 14.315 -2.311 -11.729 1.00 96.00 106 ASP A N 1
ATOM 831 C CA . ASP A 1 106 ? 13.557 -2.267 -12.982 1.00 96.00 106 ASP A CA 1
ATOM 832 C C . ASP A 1 106 ? 12.499 -1.153 -12.962 1.00 96.00 106 ASP A C 1
ATOM 834 O O . ASP A 1 106 ? 12.203 -0.567 -14.004 1.00 96.00 106 ASP A O 1
ATOM 838 N N . ILE A 1 107 ? 11.963 -0.819 -11.779 1.00 93.25 107 ILE A N 1
ATOM 839 C CA . ILE A 1 107 ? 10.996 0.273 -11.605 1.00 93.25 107 ILE A CA 1
ATOM 840 C C . ILE A 1 107 ? 11.636 1.588 -12.030 1.00 93.25 107 ILE A C 1
ATOM 842 O O . ILE A 1 107 ? 11.087 2.268 -12.885 1.00 93.25 107 ILE A O 1
ATOM 846 N N . GLU A 1 108 ? 12.812 1.922 -11.502 1.00 93.62 108 GLU A N 1
ATOM 847 C CA . GLU A 1 108 ? 13.498 3.167 -11.863 1.00 93.62 108 GLU A CA 1
ATOM 848 C C . GLU A 1 108 ? 13.919 3.172 -13.342 1.00 93.62 108 GLU A C 1
ATOM 850 O O . GLU A 1 108 ? 13.818 4.189 -14.022 1.00 93.62 108 GLU A O 1
ATOM 855 N N . ALA A 1 109 ? 14.319 2.019 -13.889 1.00 94.94 109 ALA A N 1
ATOM 856 C CA . ALA A 1 109 ? 14.685 1.904 -15.299 1.00 94.94 109 ALA A CA 1
ATOM 857 C C . ALA A 1 109 ? 13.493 2.076 -16.265 1.00 94.94 109 ALA A C 1
ATOM 859 O O . ALA A 1 109 ? 13.678 2.543 -17.392 1.00 94.94 109 ALA A O 1
ATOM 860 N N . LYS A 1 110 ? 12.278 1.661 -15.874 1.00 95.25 110 LYS A N 1
ATOM 861 C CA . LYS A 1 110 ? 11.059 1.751 -16.708 1.00 95.25 110 LYS A CA 1
ATOM 862 C C . LYS A 1 110 ? 10.199 2.972 -16.405 1.00 95.25 110 LYS A C 1
ATOM 864 O O . LYS A 1 110 ? 9.500 3.448 -17.296 1.00 95.25 110 LYS A O 1
ATOM 869 N N . MET A 1 111 ? 10.250 3.459 -15.174 1.00 93.44 111 MET A N 1
ATOM 870 C CA . MET A 1 111 ? 9.460 4.560 -14.631 1.00 93.44 111 MET A CA 1
ATOM 871 C C . MET A 1 111 ? 10.376 5.501 -13.826 1.00 93.44 111 MET A C 1
ATOM 873 O O . MET A 1 111 ? 10.281 5.555 -12.597 1.00 93.44 1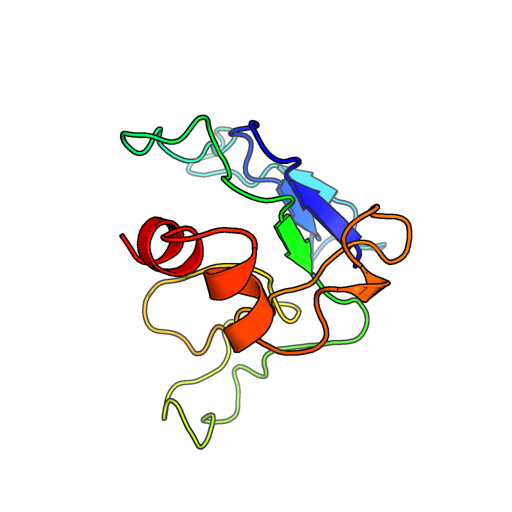11 MET A O 1
ATOM 877 N N . PRO A 1 112 ? 11.279 6.241 -14.497 1.00 94.69 112 PRO A N 1
ATOM 878 C CA . PRO A 1 112 ? 12.267 7.070 -13.812 1.00 94.69 112 PRO A CA 1
ATOM 879 C C . PRO A 1 112 ? 11.619 8.119 -12.905 1.00 94.69 112 PRO A C 1
ATOM 881 O O . PRO A 1 112 ? 10.677 8.805 -13.309 1.00 94.69 112 PRO A O 1
ATOM 884 N N . GLY A 1 113 ? 12.128 8.251 -11.682 1.00 91.50 113 GLY A N 1
ATOM 885 C CA . GLY A 1 113 ? 11.646 9.198 -10.678 1.00 91.50 113 GLY A CA 1
ATOM 886 C C . GLY A 1 113 ? 10.340 8.802 -9.984 1.00 91.50 113 GLY A C 1
ATOM 887 O O . GLY A 1 113 ? 9.917 9.505 -9.066 1.00 91.50 113 GLY A O 1
ATOM 888 N N . PHE A 1 114 ? 9.709 7.682 -10.356 1.00 89.75 114 PHE A N 1
ATOM 889 C CA . PHE A 1 114 ? 8.447 7.254 -9.752 1.00 89.75 114 PHE A CA 1
ATOM 890 C C . PHE A 1 114 ? 8.608 6.946 -8.260 1.00 89.75 114 PHE A C 1
ATOM 892 O O . PHE A 1 114 ? 7.890 7.511 -7.440 1.00 89.75 114 PHE A O 1
ATOM 899 N N . LEU A 1 115 ? 9.611 6.147 -7.880 1.00 88.62 115 LEU A N 1
ATOM 900 C CA . LEU A 1 115 ? 9.870 5.822 -6.470 1.00 88.62 115 LEU A CA 1
ATOM 901 C C . LEU A 1 115 ? 10.187 7.068 -5.635 1.00 88.62 115 LEU A C 1
ATOM 903 O O . LEU A 1 115 ? 9.760 7.171 -4.489 1.00 88.62 115 LEU A O 1
ATOM 907 N N . ALA A 1 116 ? 10.914 8.026 -6.213 1.00 88.44 116 ALA A N 1
ATOM 908 C CA . ALA A 1 116 ? 11.204 9.294 -5.555 1.00 88.44 116 ALA A CA 1
ATOM 909 C C . ALA A 1 116 ? 9.933 10.133 -5.363 1.00 88.44 116 ALA A C 1
ATOM 911 O O . ALA A 1 116 ? 9.763 10.739 -4.312 1.00 88.44 116 ALA A O 1
ATOM 912 N N . SER A 1 117 ? 9.028 10.135 -6.347 1.00 86.00 117 SER A N 1
ATOM 913 C CA . SER A 1 117 ? 7.765 10.876 -6.268 1.00 86.00 117 SER A CA 1
ATOM 914 C C . SER A 1 117 ? 6.843 10.374 -5.160 1.00 86.00 117 SER A C 1
ATOM 916 O O . SER A 1 117 ? 6.087 11.159 -4.607 1.00 86.00 117 SER A O 1
ATOM 918 N N . LEU A 1 118 ? 6.938 9.090 -4.814 1.00 83.44 118 LEU A N 1
ATOM 919 C CA . LEU A 1 118 ? 6.119 8.491 -3.773 1.00 83.44 118 LEU A CA 1
ATOM 920 C C . LEU A 1 118 ? 6.629 8.812 -2.354 1.00 83.44 118 LEU A C 1
ATOM 922 O O . LEU A 1 118 ? 5.870 8.739 -1.405 1.00 83.44 118 LEU A O 1
ATOM 926 N N . ARG A 1 119 ? 7.900 9.183 -2.168 1.00 78.06 119 ARG A N 1
ATOM 927 C CA . ARG A 1 119 ? 8.471 9.441 -0.828 1.00 78.06 119 ARG A CA 1
ATOM 928 C C . ARG A 1 119 ? 8.217 10.854 -0.283 1.00 78.06 119 ARG A C 1
ATOM 930 O O . ARG A 1 119 ? 8.626 11.117 0.845 1.00 78.06 119 ARG A O 1
ATOM 937 N N . ASN A 1 120 ? 7.632 11.749 -1.082 1.00 60.31 120 ASN A N 1
ATOM 938 C CA . ASN A 1 120 ? 7.569 13.192 -0.815 1.00 60.31 120 ASN A CA 1
ATOM 939 C C . ASN A 1 120 ? 6.182 13.677 -0.398 1.00 60.31 120 ASN A C 1
ATOM 941 O O . ASN A 1 120 ? 5.189 13.196 -0.986 1.00 60.31 120 ASN A O 1
#

InterPro domains:
  IPR008162 Inorganic pyrophosphatase [PF00719] (1-78)
  IPR008162 Inorganic pyrophosphatase [PTHR10286] (1-77)
  IPR036649 Inorganic pyrophosphatase superfamily [G3DSA:3.90.80.10] (1-78)
  IPR036649 Inorganic pyrophosphatase superfamily [G3DSA:3.90.80.10] (79-120)
  IPR036649 Inorganic pyrophosphatase superfamily [SSF50324] (1-119)

pLDDT: mean 88.25, std 10.63, range [45.84, 97.75]

Organism: Talaromyces rugulosus (NCBI:txid121627)

Secondary structure (DSSP, 8-state):
-EEEE-TT--B-EEE-TTSTT--EEE-EETTEE-B----TT-SS-SS-EEE-TT----TTSB-TTT-SBB-SSPPPSS--SSSB--------TTSTTGGG-SSHHHHHHHSTTHHHHHT-